Protein AF-A0A317Z674-F1 (afdb_monomer)

Secondary structure (DSSP, 8-state):
-HHHHHHHHTSHHHHHHHHHHHHHHHHHHHHHHHIIIIIHHHHHHHHS-S-SSTT--BTTB-HHHHHHHHHHHHHHHHHHHHHHHHHHHHS-------

Sequence (98 aa):
MLQEFKNFALKGNVLDLAIAVVMGAAFNKIVTSLVENIIMPLIGLLFGEVDFAKNWSMYGIKYGIFIQSIIDFIIIAFALFIFVKIANTVVKPKEEEV

Foldseek 3Di:
DVVVVVVVCPPPVNVVVVCCVVVVVVVVVVLCCCCPVPVVVVCCVVPNDLLVQQPDDDPNRRCSVVVSVVVSVVSSVVSVVVVVVVVCVVPPPPPPPD

Radius of gyration: 21.01 Å; Cα contacts (8 Å, |Δi|>4): 41; chains: 1; bounding box: 53×35×59 Å

InterPro domains:
  IPR001185 Large-conductance mechanosensitive channel [MF_00115] (1-97)
  IPR001185 Large-conductance mechanosensitive channel [PR01264] (4-18)
  IPR001185 Large-conductance mechanosensitive channel [PR01264] (72-80)
  IPR001185 Large-conductance mechanosensitive channel [PR01264] (81-90)
  IPR001185 Large-conductance mechanosensitive channel [TIGR00220] (1-97)
  IPR019823 Large-conductance mechanosensitive channel, conserved site [PS01327] (11-24)
  IPR036019 Large-conductance mechanosensitive channel MscL [G3DSA:1.10.1200.120] (1-93)
  IPR036019 Large-conductance mechanosensitive channel MscL [SSF81330] (10-97)
  IPR037673 Large-conductance mechanosensitive channel/anditomin synthesis protein L [PF01741] (1-95)
  IPR037673 Large-conductance mechanosensitive channel/anditomin synthesis protein L [PTHR30266] (1-55)

pLDDT: mean 84.2, std 9.32, range [44.0, 95.06]

Structure (mmCIF, N/CA/C/O backbone):
data_AF-A0A317Z674-F1
#
_entry.id   AF-A0A317Z674-F1
#
loop_
_atom_site.group_PDB
_atom_site.id
_atom_site.type_symbol
_atom_site.label_atom_id
_atom_site.label_alt_id
_atom_site.label_comp_id
_atom_site.label_asym_id
_atom_site.label_entity_id
_atom_site.label_seq_id
_atom_site.pdbx_PDB_ins_code
_atom_site.Cartn_x
_atom_site.Cartn_y
_atom_site.Cartn_z
_atom_site.occupancy
_atom_site.B_iso_or_equiv
_atom_site.auth_seq_id
_atom_site.auth_comp_id
_atom_site.auth_asym_id
_atom_site.auth_atom_id
_atom_site.pdbx_PDB_model_num
ATOM 1 N N . MET A 1 1 ? 2.398 -9.272 38.661 1.00 74.88 1 MET A N 1
ATOM 2 C CA . MET A 1 1 ? 2.350 -9.712 37.246 1.00 74.88 1 MET A CA 1
ATOM 3 C C . MET A 1 1 ? 1.014 -9.399 36.563 1.00 74.88 1 MET A C 1
ATOM 5 O O . MET A 1 1 ? 0.943 -8.385 35.889 1.00 74.88 1 MET A O 1
ATOM 9 N N . LEU A 1 2 ? -0.066 -10.181 36.735 1.00 81.75 2 LEU A N 1
ATOM 10 C CA . LEU A 1 2 ? -1.351 -9.936 36.033 1.00 81.75 2 LEU A CA 1
ATOM 11 C C . LEU A 1 2 ? -2.038 -8.612 36.424 1.00 81.75 2 LEU A C 1
ATOM 13 O O . LEU A 1 2 ? -2.537 -7.896 35.561 1.00 81.75 2 LEU A O 1
ATOM 17 N N . GLN A 1 3 ? -2.032 -8.255 37.712 1.00 83.44 3 GLN A N 1
ATOM 18 C CA . GLN A 1 3 ? -2.573 -6.972 38.188 1.00 83.44 3 GLN A CA 1
ATOM 19 C C . GLN A 1 3 ? -1.710 -5.774 37.760 1.00 83.44 3 GLN A C 1
ATOM 21 O O . GLN A 1 3 ? -2.247 -4.742 37.377 1.00 83.44 3 GLN A O 1
ATOM 26 N N . GLU A 1 4 ? -0.385 -5.925 37.742 1.00 80.06 4 GLU A N 1
ATOM 27 C CA . GLU A 1 4 ? 0.547 -4.899 37.246 1.00 80.06 4 GLU A CA 1
ATOM 28 C C . GLU A 1 4 ? 0.410 -4.690 35.736 1.00 80.06 4 GLU A C 1
ATOM 30 O O . GLU A 1 4 ? 0.373 -3.553 35.275 1.00 80.06 4 GLU A O 1
ATOM 35 N N . PHE A 1 5 ? 0.258 -5.774 34.971 1.00 79.94 5 PHE A N 1
ATOM 36 C CA . PHE A 1 5 ? -0.007 -5.721 33.538 1.00 79.94 5 PHE A CA 1
ATOM 37 C C . PHE A 1 5 ? -1.354 -5.060 33.243 1.00 79.94 5 PHE A C 1
ATOM 39 O O . PHE A 1 5 ? -1.424 -4.184 32.389 1.00 79.94 5 PHE A O 1
ATOM 46 N N . LYS A 1 6 ? -2.411 -5.409 33.989 1.00 79.38 6 LYS A N 1
ATOM 47 C CA . LYS A 1 6 ? -3.713 -4.738 33.887 1.00 79.38 6 LYS A CA 1
ATOM 48 C C . LYS A 1 6 ? -3.578 -3.238 34.176 1.00 79.38 6 LYS A C 1
ATOM 50 O O . LYS A 1 6 ? -4.050 -2.433 33.387 1.00 79.38 6 LYS A O 1
ATOM 55 N N . ASN A 1 7 ? -2.874 -2.848 35.236 1.00 80.69 7 ASN A N 1
ATOM 56 C CA . ASN A 1 7 ? -2.652 -1.435 35.569 1.00 80.69 7 ASN A CA 1
ATOM 57 C C . ASN A 1 7 ? -1.772 -0.698 34.542 1.00 80.69 7 ASN A C 1
ATOM 59 O O . ASN A 1 7 ? -1.909 0.510 34.372 1.00 80.69 7 ASN A O 1
ATOM 63 N N . PHE A 1 8 ? -0.878 -1.405 33.848 1.00 77.88 8 PHE A N 1
ATOM 64 C CA . PHE A 1 8 ? -0.073 -0.868 32.752 1.00 77.88 8 PHE A CA 1
ATOM 65 C C . PHE A 1 8 ? -0.882 -0.709 31.455 1.00 77.88 8 PHE A C 1
ATOM 67 O O . PHE A 1 8 ? -0.821 0.348 30.833 1.00 77.88 8 PHE A O 1
ATOM 74 N N . ALA A 1 9 ? -1.664 -1.721 31.075 1.00 75.25 9 ALA A N 1
ATOM 75 C CA . ALA A 1 9 ? -2.485 -1.735 29.865 1.00 75.25 9 ALA A CA 1
ATOM 76 C C . ALA A 1 9 ? -3.697 -0.791 29.953 1.00 75.25 9 ALA A C 1
ATOM 78 O O . ALA A 1 9 ? -4.130 -0.252 28.942 1.00 75.25 9 ALA A O 1
ATOM 79 N N . LEU A 1 10 ? -4.221 -0.556 31.161 1.00 77.75 10 LEU A N 1
ATOM 80 C CA . LEU A 1 10 ? -5.296 0.410 31.416 1.00 77.75 10 LEU A CA 1
ATOM 81 C C . LEU A 1 10 ? -4.813 1.869 31.446 1.00 77.75 10 LEU A C 1
ATOM 83 O O . LEU A 1 10 ? -5.622 2.774 31.650 1.00 77.75 10 LEU A O 1
ATOM 87 N N . LYS A 1 11 ? -3.516 2.136 31.241 1.00 77.06 11 LYS A N 1
ATOM 88 C CA . LYS A 1 11 ? -3.052 3.504 30.988 1.00 77.06 11 LYS A CA 1
ATOM 89 C C . LYS A 1 11 ? -3.625 3.941 29.639 1.00 77.06 11 LYS A C 1
ATOM 91 O O . LYS A 1 11 ? -3.235 3.383 28.619 1.00 77.06 11 LYS A O 1
ATOM 96 N N . GLY A 1 12 ? -4.510 4.944 29.630 1.00 76.25 12 GLY A N 1
ATOM 97 C CA . GLY A 1 12 ? -5.204 5.411 28.416 1.00 76.25 12 GLY A CA 1
ATOM 98 C C . GLY A 1 12 ? -4.274 5.638 27.217 1.00 76.25 12 GLY A C 1
ATOM 99 O O . GLY A 1 12 ? -4.541 5.143 26.132 1.00 76.25 12 GLY A O 1
ATOM 100 N N . ASN A 1 13 ? -3.093 6.222 27.450 1.00 84.19 13 ASN A N 1
ATOM 101 C CA . ASN A 1 13 ? -2.075 6.440 26.414 1.00 84.19 13 ASN A CA 1
ATOM 102 C C . ASN A 1 13 ? -1.594 5.144 25.712 1.00 84.19 13 ASN A C 1
ATOM 104 O O . ASN A 1 13 ? -1.263 5.160 24.533 1.00 84.19 13 ASN A O 1
ATOM 108 N N . VAL A 1 14 ? -1.551 4.005 26.414 1.00 85.06 14 VAL A N 1
ATOM 109 C CA . VAL A 1 14 ? -1.131 2.713 25.832 1.00 85.06 14 VAL A CA 1
ATOM 110 C C . VAL A 1 14 ? -2.259 2.095 25.006 1.00 85.06 14 VAL A C 1
ATOM 112 O O . VAL A 1 14 ? -1.995 1.519 23.952 1.00 85.06 14 VAL A O 1
ATOM 115 N N . LEU A 1 15 ? -3.506 2.230 25.463 1.00 86.19 15 LEU A N 1
ATOM 116 C CA . LEU A 1 15 ? -4.676 1.724 24.747 1.00 86.19 15 LEU A CA 1
ATOM 117 C C . LEU A 1 15 ? -4.902 2.490 23.436 1.00 86.19 15 LEU A C 1
ATOM 119 O O . LEU A 1 15 ? -5.060 1.860 22.392 1.00 86.19 15 LEU A O 1
ATOM 123 N N . ASP A 1 16 ? -4.837 3.822 23.471 1.00 89.06 16 ASP A N 1
ATOM 124 C CA . ASP A 1 16 ? -5.006 4.666 22.281 1.00 89.06 16 ASP A CA 1
ATOM 125 C C . ASP A 1 16 ? -3.892 4.416 21.256 1.00 89.06 16 ASP A C 1
ATOM 127 O O . ASP A 1 16 ? -4.153 4.279 20.058 1.00 89.06 16 ASP A O 1
ATOM 131 N N . LEU A 1 17 ? -2.651 4.254 21.730 1.00 92.31 17 LEU A N 1
ATOM 132 C CA . LEU A 1 17 ? -1.521 3.869 20.888 1.00 92.31 17 LEU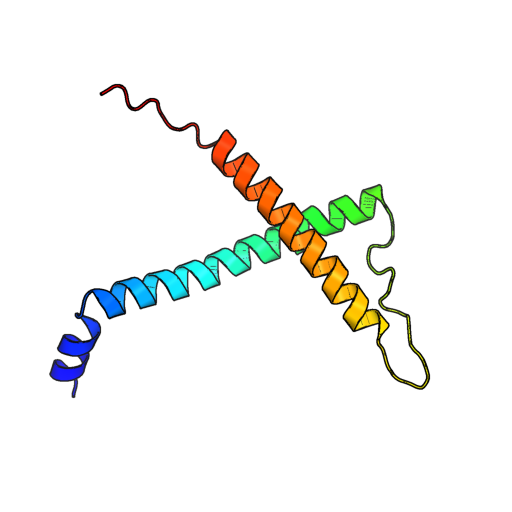 A CA 1
ATOM 133 C C . LEU A 1 17 ? -1.740 2.493 20.241 1.00 92.31 17 LEU A C 1
ATOM 135 O O . LEU A 1 17 ? -1.504 2.331 19.043 1.00 92.31 17 LEU A O 1
ATOM 139 N N . ALA A 1 18 ? -2.207 1.504 21.008 1.00 90.06 18 ALA A N 1
ATOM 140 C CA . ALA A 1 18 ? -2.473 0.165 20.490 1.00 90.06 18 ALA A CA 1
ATOM 141 C C . ALA A 1 18 ? -3.564 0.184 19.407 1.00 90.06 18 ALA A C 1
ATOM 143 O O . ALA A 1 18 ? -3.398 -0.445 18.360 1.00 90.06 18 ALA A O 1
ATOM 144 N N . ILE A 1 19 ? -4.641 0.946 19.619 1.00 93.12 19 ILE A N 1
ATOM 145 C CA . ILE A 1 19 ? -5.716 1.112 18.633 1.00 93.12 19 ILE A CA 1
ATOM 146 C C . ILE A 1 19 ? -5.173 1.784 17.369 1.00 93.12 19 ILE A C 1
ATOM 148 O O . ILE A 1 19 ? -5.406 1.277 16.272 1.00 93.12 19 ILE A O 1
ATOM 152 N N . ALA A 1 20 ? -4.404 2.868 17.498 1.00 93.81 20 ALA A N 1
ATOM 153 C CA . ALA A 1 20 ? -3.830 3.578 16.356 1.00 93.81 20 ALA A CA 1
ATOM 154 C C . ALA A 1 20 ? -2.927 2.677 15.496 1.00 93.81 20 ALA A C 1
ATOM 156 O O . ALA A 1 20 ? -3.036 2.685 14.270 1.00 93.81 20 ALA A O 1
ATOM 15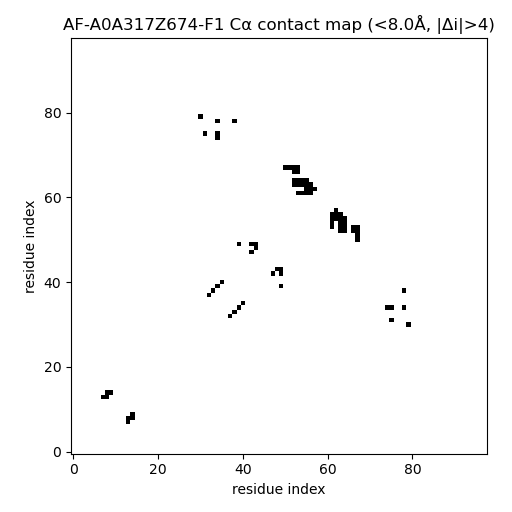7 N N . VAL A 1 21 ? -2.078 1.853 16.119 1.00 94.69 21 VAL A N 1
ATOM 158 C CA . VAL A 1 21 ? -1.191 0.918 15.404 1.00 94.69 21 VAL A CA 1
ATOM 159 C C . VAL A 1 21 ? -1.989 -0.172 14.685 1.00 94.69 21 VAL A C 1
ATOM 161 O O . VAL A 1 21 ? -1.731 -0.450 13.513 1.00 94.69 21 VAL A O 1
ATOM 164 N N . VAL A 1 22 ? -2.979 -0.774 15.353 1.00 94.94 22 VAL A N 1
ATOM 165 C CA . VAL A 1 22 ? -3.811 -1.836 14.759 1.00 94.94 22 VAL A CA 1
ATOM 166 C C . VAL A 1 22 ? -4.650 -1.291 13.603 1.00 94.94 22 VAL A C 1
ATOM 168 O O . VAL A 1 22 ? -4.675 -1.891 12.525 1.00 94.94 22 VAL A O 1
ATOM 171 N N . MET A 1 23 ? -5.291 -0.136 13.795 1.00 95.06 23 MET A N 1
ATOM 172 C CA . MET A 1 23 ? -6.084 0.523 12.756 1.00 95.06 23 MET A CA 1
ATOM 173 C C . MET A 1 23 ? -5.205 0.991 11.596 1.00 95.06 23 MET A C 1
ATOM 175 O O . MET A 1 23 ? -5.591 0.807 10.446 1.00 95.06 23 MET A O 1
ATOM 179 N N . GLY A 1 24 ? -4.004 1.509 11.867 1.00 92.75 24 GLY A N 1
ATOM 180 C CA . GLY A 1 24 ? -3.029 1.876 10.839 1.00 92.75 24 GLY A CA 1
ATOM 181 C C . GLY A 1 24 ? -2.583 0.678 9.998 1.00 92.75 24 GLY A C 1
ATOM 182 O O . GLY A 1 24 ? -2.569 0.755 8.770 1.00 92.75 24 GLY A O 1
ATOM 183 N N . ALA A 1 25 ? -2.297 -0.463 10.631 1.00 93.62 25 ALA A N 1
ATOM 184 C CA . ALA A 1 25 ? -1.934 -1.692 9.926 1.00 93.62 25 ALA A CA 1
ATOM 185 C C . ALA A 1 25 ? -3.091 -2.242 9.071 1.00 93.62 25 ALA A C 1
ATOM 187 O O . ALA A 1 25 ? -2.874 -2.684 7.939 1.00 93.62 25 ALA A O 1
ATOM 188 N N . ALA A 1 26 ? -4.321 -2.209 9.591 1.00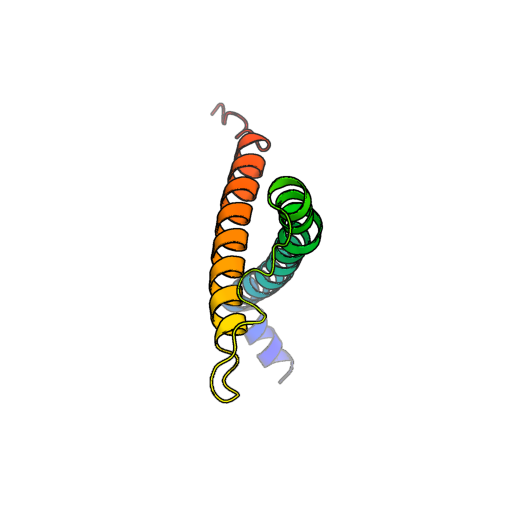 94.44 26 ALA A N 1
ATOM 189 C CA . ALA A 1 26 ? -5.511 -2.615 8.847 1.00 94.44 26 ALA A CA 1
ATOM 190 C C . ALA A 1 26 ? -5.797 -1.669 7.670 1.00 94.44 26 ALA A C 1
ATOM 192 O O . ALA A 1 26 ? -6.040 -2.131 6.556 1.00 94.44 26 ALA A O 1
ATOM 193 N N . PHE A 1 27 ? -5.702 -0.357 7.894 1.00 88.25 27 PHE A N 1
ATOM 194 C CA . PHE A 1 27 ? -5.880 0.661 6.862 1.00 88.25 27 PHE A CA 1
ATOM 195 C C . PHE A 1 27 ? -4.848 0.510 5.744 1.00 88.25 27 PHE A C 1
ATOM 197 O O . PHE A 1 27 ? -5.221 0.511 4.574 1.00 88.25 27 PHE A O 1
ATOM 204 N N . ASN A 1 28 ? -3.577 0.269 6.085 1.00 87.94 28 ASN A N 1
ATOM 205 C CA . ASN A 1 28 ? -2.534 0.021 5.091 1.00 87.94 28 ASN A CA 1
ATOM 206 C C . ASN A 1 28 ? -2.895 -1.147 4.159 1.00 87.94 28 ASN A C 1
ATOM 208 O O . ASN A 1 28 ? -2.733 -1.027 2.953 1.00 87.94 28 ASN A O 1
ATOM 212 N N . LYS A 1 29 ? -3.472 -2.244 4.674 1.00 90.88 29 LYS A N 1
ATOM 213 C CA . LYS A 1 29 ? -3.925 -3.365 3.825 1.00 90.88 29 LYS A CA 1
ATOM 214 C C . LYS A 1 29 ? -5.029 -2.964 2.846 1.00 90.88 29 LYS A C 1
ATOM 216 O O . LYS A 1 29 ? -5.012 -3.414 1.703 1.00 90.88 29 LYS A O 1
ATOM 221 N N . ILE A 1 30 ? -5.981 -2.132 3.278 1.00 89.56 30 ILE A N 1
ATOM 222 C CA . ILE A 1 30 ? -7.060 -1.625 2.412 1.00 89.56 30 ILE A CA 1
ATOM 223 C C . ILE A 1 30 ? -6.463 -0.780 1.285 1.00 89.56 30 ILE A C 1
ATOM 225 O O . ILE A 1 30 ? -6.810 -0.961 0.119 1.00 89.56 30 ILE A O 1
ATOM 229 N N . VAL A 1 31 ? -5.529 0.102 1.635 1.00 86.38 31 VAL A N 1
ATOM 230 C CA . VAL A 1 31 ? -4.820 0.963 0.687 1.00 86.38 31 VAL A CA 1
ATOM 231 C C . VAL A 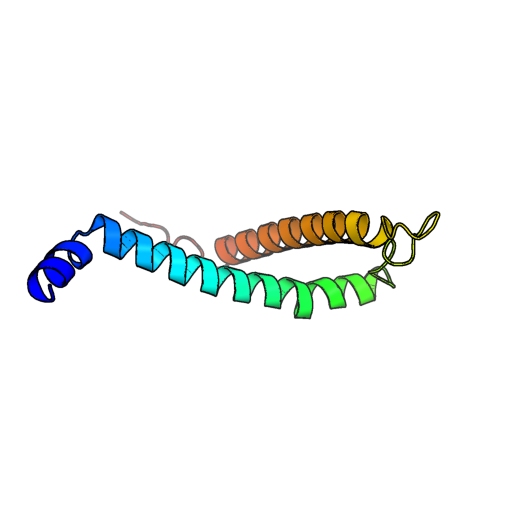1 31 ? -4.022 0.136 -0.315 1.00 86.38 31 VAL A C 1
ATOM 233 O O . VAL A 1 31 ? -4.191 0.317 -1.518 1.00 86.38 31 VAL A O 1
ATOM 236 N N . THR A 1 32 ? -3.197 -0.797 0.162 1.00 88.81 32 THR A N 1
ATOM 237 C CA . THR A 1 32 ? -2.414 -1.695 -0.694 1.00 88.81 32 THR A CA 1
ATOM 238 C C . THR A 1 32 ? -3.327 -2.464 -1.646 1.00 88.81 32 THR A C 1
ATOM 240 O O . THR A 1 32 ? -3.086 -2.462 -2.848 1.00 88.81 32 THR A O 1
ATOM 243 N N . SER A 1 33 ? -4.442 -3.013 -1.151 1.00 91.75 33 SER A N 1
ATOM 244 C CA . SER A 1 33 ? -5.410 -3.724 -1.989 1.00 91.75 33 SER A CA 1
ATOM 245 C C . SER A 1 33 ? -6.044 -2.834 -3.061 1.00 91.75 33 SER A C 1
ATOM 247 O O . SER A 1 33 ? -6.255 -3.298 -4.178 1.00 91.75 33 SER A O 1
ATOM 249 N N . LEU A 1 34 ? -6.378 -1.579 -2.747 1.00 88.94 34 LEU A N 1
ATOM 250 C CA . LEU A 1 34 ? -6.908 -0.631 -3.730 1.00 88.94 34 LEU A CA 1
ATOM 251 C C . LEU A 1 34 ? -5.877 -0.361 -4.828 1.00 88.94 34 LEU A C 1
ATOM 253 O O . LEU A 1 34 ? -6.215 -0.355 -6.011 1.00 88.94 34 LEU A O 1
ATOM 257 N N . VAL A 1 35 ? -4.619 -0.148 -4.449 1.00 85.62 35 VAL A N 1
ATOM 258 C CA . VAL A 1 35 ? -3.581 0.174 -5.425 1.00 85.62 35 VAL A CA 1
ATOM 259 C C . VAL A 1 35 ? -3.259 -1.031 -6.300 1.00 85.62 35 VAL A C 1
ATOM 261 O O . VAL A 1 35 ? -3.336 -0.927 -7.521 1.00 85.62 35 VAL A O 1
ATOM 264 N N . GLU A 1 36 ? -2.968 -2.178 -5.696 1.00 88.50 36 GLU A N 1
ATOM 265 C CA . GLU A 1 36 ? -2.536 -3.378 -6.413 1.00 88.50 36 GLU A CA 1
ATOM 266 C C . GLU A 1 36 ? -3.646 -3.991 -7.269 1.00 88.50 36 GLU A C 1
ATOM 268 O O . GLU A 1 36 ? -3.382 -4.410 -8.393 1.00 88.50 36 GLU A O 1
ATOM 273 N N . ASN A 1 37 ? -4.889 -4.028 -6.771 1.00 90.38 37 ASN A N 1
ATOM 274 C CA . ASN A 1 37 ? -5.969 -4.769 -7.434 1.00 90.38 37 ASN A CA 1
ATOM 275 C C . ASN A 1 37 ? -6.899 -3.898 -8.283 1.00 90.38 37 ASN A C 1
ATOM 277 O O . ASN A 1 37 ? -7.666 -4.437 -9.077 1.00 90.38 37 ASN A O 1
ATOM 281 N N . ILE A 1 38 ? -6.877 -2.572 -8.115 1.00 90.00 38 ILE A N 1
ATOM 282 C CA . ILE A 1 38 ? -7.766 -1.664 -8.855 1.00 90.00 38 ILE A CA 1
ATOM 283 C C . ILE A 1 38 ? -6.941 -0.651 -9.642 1.00 90.00 38 ILE A C 1
ATOM 285 O O . ILE A 1 38 ? -7.057 -0.589 -10.863 1.00 90.00 38 ILE A O 1
ATOM 289 N N . ILE A 1 39 ? -6.074 0.116 -8.981 1.00 87.88 39 ILE A N 1
ATOM 290 C CA . ILE A 1 39 ? -5.365 1.219 -9.644 1.00 87.88 39 ILE A CA 1
ATOM 291 C C . ILE A 1 39 ? -4.316 0.715 -10.638 1.00 87.88 39 ILE A C 1
ATOM 293 O O . ILE A 1 39 ? -4.319 1.168 -11.780 1.00 87.88 39 ILE A O 1
ATOM 297 N N . MET A 1 40 ? -3.451 -0.228 -10.256 1.00 87.81 40 MET A N 1
ATOM 298 C CA . MET A 1 40 ? -2.412 -0.743 -11.155 1.00 87.81 40 MET A CA 1
ATOM 299 C C . MET A 1 40 ? -2.989 -1.428 -12.403 1.00 87.81 40 MET A C 1
ATOM 301 O O . MET A 1 40 ? -2.525 -1.103 -13.494 1.00 87.81 40 MET A O 1
ATOM 305 N N . PRO A 1 41 ? -4.026 -2.288 -12.317 1.00 88.88 41 PRO A N 1
ATOM 306 C CA . PRO A 1 41 ? -4.675 -2.830 -13.509 1.00 88.88 41 PRO A CA 1
ATOM 307 C C . PRO A 1 41 ? -5.290 -1.749 -14.402 1.00 88.88 41 PRO A C 1
ATOM 309 O O . PRO A 1 41 ? -5.152 -1.820 -15.619 1.00 88.88 41 PRO A O 1
ATOM 312 N N . LEU A 1 42 ? -5.924 -0.721 -13.825 1.00 89.12 42 LEU A N 1
ATOM 313 C CA . LEU A 1 42 ? -6.475 0.397 -14.600 1.00 89.12 42 LEU A CA 1
ATOM 314 C C . LEU A 1 42 ? -5.381 1.199 -15.315 1.00 89.12 42 LEU A C 1
ATOM 316 O O . LEU A 1 42 ? -5.536 1.531 -16.488 1.00 89.12 42 LEU A O 1
ATOM 320 N N . ILE A 1 43 ? -4.265 1.478 -14.638 1.00 86.31 43 ILE A N 1
ATOM 321 C CA . ILE A 1 43 ? -3.094 2.117 -15.252 1.00 86.31 43 ILE A CA 1
ATOM 322 C C . ILE A 1 43 ? -2.538 1.221 -16.361 1.00 86.31 43 ILE A C 1
ATOM 324 O O . ILE A 1 43 ? -2.267 1.715 -17.452 1.00 86.31 43 ILE A O 1
ATOM 328 N N . GLY A 1 44 ? -2.432 -0.086 -16.118 1.00 88.44 44 GLY A N 1
ATOM 329 C CA . GLY A 1 44 ? -1.933 -1.045 -17.098 1.00 88.44 44 GLY A CA 1
ATOM 330 C C . GLY A 1 44 ? -2.793 -1.133 -18.358 1.00 88.44 44 GLY A C 1
ATOM 331 O O . GLY A 1 44 ? -2.272 -1.212 -19.468 1.00 88.44 44 GLY A O 1
ATOM 332 N N . LEU A 1 45 ? -4.116 -1.036 -18.211 1.00 88.94 45 LEU A N 1
ATOM 333 C CA . LEU A 1 45 ? -5.040 -0.981 -19.346 1.00 88.94 45 LEU A CA 1
ATOM 334 C C . LEU A 1 45 ? -4.893 0.303 -20.177 1.00 88.94 45 LEU A C 1
ATOM 336 O O . LEU A 1 45 ? -5.125 0.267 -21.383 1.00 88.94 45 LEU A O 1
ATOM 340 N N . LEU A 1 46 ? -4.530 1.429 -19.556 1.00 87.12 46 LEU A N 1
ATOM 341 C 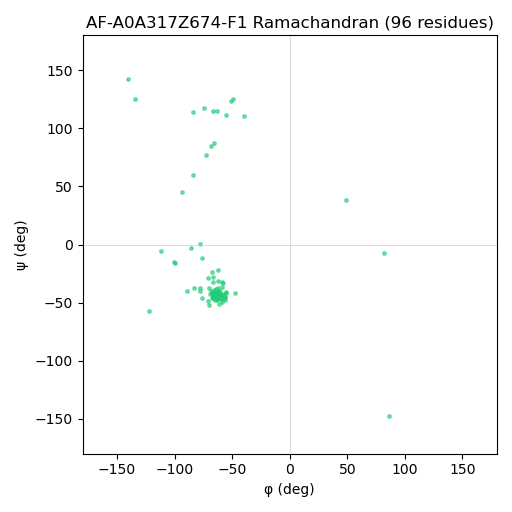CA . LEU A 1 46 ? -4.432 2.731 -20.227 1.00 87.12 46 LEU A CA 1
ATOM 342 C C . LEU A 1 46 ? -3.048 3.007 -20.828 1.00 87.12 46 LEU A C 1
ATOM 344 O O . LEU A 1 46 ? -2.955 3.577 -21.913 1.00 87.12 46 LEU A O 1
ATOM 348 N N . PHE A 1 47 ? -1.984 2.635 -20.117 1.00 82.88 47 PHE A N 1
ATOM 349 C CA . PHE A 1 47 ? -0.599 2.991 -20.443 1.00 82.88 47 PHE A CA 1
ATOM 350 C C . PHE A 1 47 ? 0.254 1.793 -20.884 1.00 82.88 47 PHE A C 1
ATOM 352 O O . PHE A 1 47 ? 1.390 1.987 -21.316 1.00 82.88 47 PHE A O 1
ATOM 359 N N . GLY A 1 48 ? -0.281 0.571 -20.820 1.00 81.06 48 GLY A N 1
ATOM 360 C CA . GLY A 1 48 ? 0.448 -0.649 -21.151 1.00 81.06 48 GLY A CA 1
ATOM 361 C C . GLY A 1 48 ? 1.235 -1.208 -19.964 1.00 81.06 48 GLY A C 1
ATOM 362 O O . GLY A 1 48 ? 0.805 -1.140 -18.818 1.00 81.06 48 GLY A O 1
ATOM 363 N N . GLU A 1 49 ? 2.378 -1.832 -20.232 1.00 78.12 49 GLU A N 1
ATOM 364 C CA . GLU A 1 49 ? 3.140 -2.581 -19.228 1.00 78.12 49 GLU A CA 1
ATOM 365 C C . GLU A 1 49 ? 3.641 -1.678 -18.086 1.00 78.12 49 GLU A C 1
ATOM 367 O O . GLU A 1 49 ? 4.469 -0.809 -18.305 1.00 78.12 49 GLU A O 1
ATOM 372 N N . VAL A 1 50 ? 3.162 -1.892 -16.855 1.00 76.38 50 VAL A N 1
ATOM 373 C CA . VAL A 1 50 ? 3.468 -1.030 -15.690 1.00 76.38 50 VAL A CA 1
ATOM 374 C C . VAL A 1 50 ? 4.880 -1.272 -15.117 1.00 76.38 50 VAL A C 1
ATOM 376 O O . VAL A 1 50 ? 5.377 -0.483 -14.318 1.00 76.38 50 VAL A O 1
ATOM 379 N N . ASP A 1 51 ? 5.552 -2.342 -15.553 1.00 79.81 51 ASP A N 1
ATOM 380 C CA . ASP A 1 51 ? 6.847 -2.833 -15.052 1.00 79.81 51 ASP A CA 1
ATOM 381 C C . ASP A 1 51 ? 8.053 -2.283 -15.856 1.00 79.81 51 ASP A C 1
ATOM 383 O O . ASP A 1 51 ? 8.991 -3.008 -16.202 1.00 79.81 51 ASP A O 1
ATOM 387 N N . PHE A 1 52 ? 8.060 -0.979 -16.150 1.00 77.44 52 PHE A N 1
ATOM 388 C CA . PHE A 1 52 ? 9.008 -0.349 -17.086 1.00 77.44 52 PHE A CA 1
ATOM 389 C C . PHE A 1 52 ? 10.493 -0.519 -16.720 1.00 77.44 52 PHE A C 1
ATOM 391 O O . PHE A 1 52 ? 11.342 -0.652 -17.604 1.00 77.44 52 PHE A O 1
ATOM 398 N N . ALA A 1 53 ? 10.829 -0.491 -15.426 1.00 81.25 53 ALA A N 1
ATOM 399 C CA . ALA A 1 53 ? 12.220 -0.505 -14.969 1.00 81.25 53 ALA A CA 1
ATOM 400 C C . ALA A 1 53 ? 12.694 -1.889 -14.504 1.00 81.25 53 ALA A C 1
ATOM 402 O O . ALA A 1 53 ? 13.895 -2.118 -14.385 1.00 81.25 53 ALA A O 1
ATOM 403 N N . LYS A 1 54 ? 11.788 -2.842 -14.26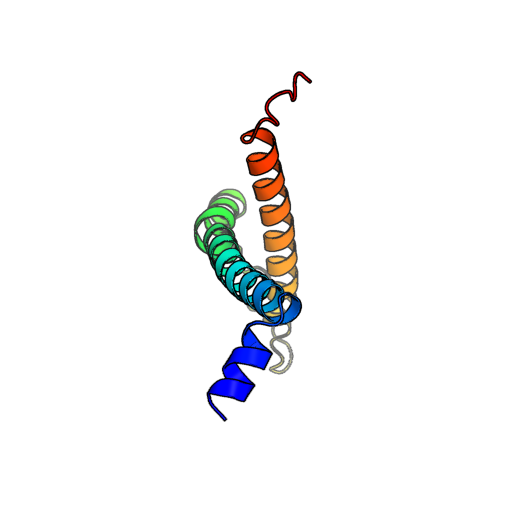0 1.00 80.25 54 LYS A N 1
ATOM 404 C CA . LYS A 1 54 ? 12.063 -4.090 -13.521 1.00 80.25 54 LYS A CA 1
ATOM 405 C C . LYS A 1 54 ? 13.172 -4.959 -14.125 1.00 80.25 54 LYS A C 1
ATOM 407 O O . LYS A 1 54 ? 13.919 -5.607 -13.392 1.00 80.25 54 LYS A O 1
ATOM 412 N N . ASN A 1 55 ? 13.303 -4.941 -15.451 1.00 82.31 55 ASN A N 1
ATOM 413 C CA . ASN A 1 55 ? 14.274 -5.750 -16.194 1.00 82.31 55 ASN A CA 1
ATOM 414 C C . ASN A 1 55 ? 15.660 -5.096 -16.316 1.00 82.31 55 ASN A C 1
ATOM 416 O O . ASN A 1 55 ? 16.587 -5.705 -16.855 1.00 82.31 55 ASN A O 1
ATOM 420 N N . TRP A 1 56 ? 15.835 -3.870 -15.818 1.00 85.44 56 TRP A N 1
ATOM 421 C CA . TRP A 1 56 ? 17.109 -3.171 -15.912 1.00 85.44 56 TRP A CA 1
ATOM 422 C C . TRP A 1 56 ? 18.112 -3.760 -14.925 1.00 85.44 56 TRP A C 1
ATOM 424 O O . TRP A 1 56 ? 17.936 -3.732 -13.701 1.00 85.44 56 TRP A O 1
ATOM 434 N N . SER A 1 57 ? 19.188 -4.309 -15.480 1.00 87.38 57 SER A N 1
ATOM 435 C CA . SER A 1 57 ? 20.301 -4.835 -14.709 1.00 87.38 57 SER A CA 1
ATOM 436 C C . SER A 1 57 ? 21.624 -4.503 -15.383 1.00 87.38 57 SER A C 1
ATOM 438 O O . SER A 1 57 ? 21.735 -4.509 -16.607 1.00 87.38 57 SER A O 1
ATOM 440 N N . MET A 1 58 ? 22.628 -4.189 -14.570 1.00 82.31 58 MET A N 1
ATOM 441 C CA . MET A 1 58 ? 23.984 -3.892 -15.024 1.00 82.31 58 MET A CA 1
ATOM 442 C C . MET A 1 58 ? 24.952 -4.653 -14.124 1.00 82.31 58 MET A C 1
ATOM 444 O O . MET A 1 58 ? 24.874 -4.544 -12.903 1.00 82.31 58 MET A O 1
ATOM 448 N N . TYR A 1 59 ? 25.828 -5.466 -14.722 1.00 84.94 59 TYR A N 1
ATOM 449 C CA . TYR A 1 59 ? 26.808 -6.297 -14.006 1.00 84.94 59 TYR A CA 1
ATOM 450 C C . TYR A 1 59 ? 26.208 -7.114 -12.840 1.00 84.94 59 TYR A C 1
ATOM 452 O O . TYR A 1 59 ? 26.806 -7.239 -11.777 1.00 84.94 59 TYR A O 1
ATOM 460 N N . GLY A 1 60 ? 24.993 -7.649 -13.019 1.00 84.25 60 GLY A N 1
ATOM 461 C CA . GLY A 1 60 ? 24.286 -8.433 -11.995 1.00 84.25 60 GLY A CA 1
ATOM 462 C C . GLY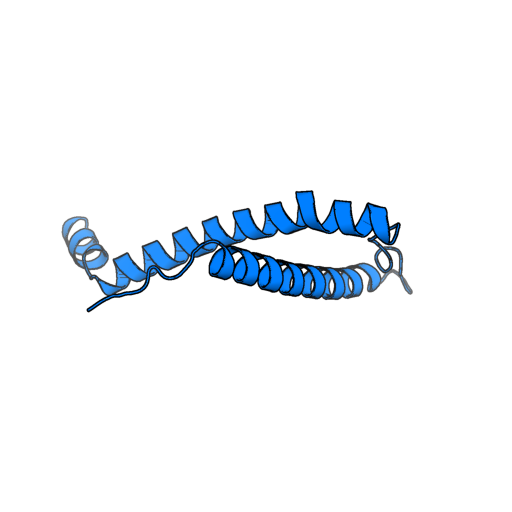 A 1 60 ? 23.539 -7.609 -10.937 1.00 84.25 60 GLY A C 1
ATOM 463 O O . GLY A 1 60 ? 22.759 -8.173 -10.169 1.00 84.25 60 GLY A O 1
ATOM 464 N N . ILE A 1 61 ? 23.693 -6.283 -10.923 1.00 88.81 61 ILE A N 1
ATOM 465 C CA . ILE A 1 61 ? 22.952 -5.380 -10.038 1.00 88.81 61 ILE A CA 1
ATOM 466 C C . ILE A 1 61 ? 21.598 -5.067 -10.679 1.00 88.81 61 ILE A C 1
ATOM 468 O O . ILE A 1 61 ? 21.528 -4.410 -11.718 1.00 88.81 61 ILE A O 1
ATOM 472 N N . LYS A 1 62 ? 20.507 -5.520 -10.051 1.00 90.94 62 LYS A N 1
ATOM 473 C CA . LYS A 1 62 ? 19.117 -5.277 -10.485 1.00 90.94 62 LYS A CA 1
ATOM 474 C C . LYS A 1 62 ? 18.588 -3.932 -9.976 1.00 90.94 62 LYS A C 1
ATOM 476 O O . LYS A 1 62 ? 17.602 -3.878 -9.243 1.00 90.94 62 LYS A O 1
ATOM 481 N N . TYR A 1 63 ? 19.249 -2.840 -10.349 1.00 90.00 63 TYR A N 1
ATOM 482 C CA . TYR A 1 63 ? 18.829 -1.485 -9.961 1.00 90.00 63 TYR A CA 1
ATOM 483 C C . TYR A 1 63 ? 17.440 -1.119 -10.513 1.00 90.00 63 TYR A C 1
ATOM 485 O O . TYR A 1 63 ? 16.749 -0.280 -9.941 1.00 90.00 63 TYR A O 1
ATOM 493 N N . GLY A 1 64 ? 17.002 -1.800 -11.574 1.00 89.44 64 GLY A N 1
ATOM 494 C CA . GLY A 1 64 ? 15.666 -1.683 -12.133 1.00 89.44 64 GLY A CA 1
ATOM 495 C C . GLY A 1 64 ? 14.530 -1.930 -11.143 1.00 89.44 64 GLY A C 1
ATOM 496 O O . GLY A 1 64 ? 13.572 -1.166 -11.107 1.00 89.44 64 GLY A O 1
ATOM 497 N N . ILE A 1 65 ? 14.666 -2.938 -10.274 1.00 90.31 65 ILE A N 1
ATOM 498 C CA . ILE A 1 65 ? 13.678 -3.230 -9.218 1.00 90.31 65 ILE A CA 1
ATOM 499 C C . ILE A 1 65 ? 13.587 -2.080 -8.212 1.00 90.31 65 ILE A C 1
ATOM 501 O O . ILE A 1 65 ? 12.501 -1.736 -7.754 1.00 90.31 65 ILE A O 1
ATOM 505 N N . PHE A 1 66 ? 14.719 -1.464 -7.876 1.00 90.31 66 PHE A N 1
ATOM 506 C CA . PHE A 1 66 ? 14.731 -0.330 -6.962 1.00 90.31 66 PHE A CA 1
ATOM 507 C C . PHE A 1 66 ? 14.038 0.890 -7.580 1.00 90.31 66 PHE A C 1
ATOM 509 O O . PHE A 1 66 ? 13.178 1.491 -6.940 1.00 90.31 66 PHE A O 1
ATOM 516 N N . ILE A 1 67 ? 14.336 1.214 -8.841 1.00 90.62 67 ILE A N 1
ATOM 517 C CA . ILE A 1 67 ? 13.662 2.308 -9.556 1.00 90.62 67 ILE A CA 1
ATOM 518 C C . ILE A 1 67 ? 12.160 2.030 -9.679 1.00 90.62 67 ILE A C 1
ATOM 520 O O . ILE A 1 67 ? 11.360 2.925 -9.414 1.00 90.62 67 ILE A O 1
ATOM 524 N N . GLN A 1 68 ? 11.778 0.792 -10.003 1.00 90.19 68 GLN A N 1
ATOM 525 C CA . GLN A 1 68 ? 10.378 0.378 -10.041 1.00 90.19 68 GLN A CA 1
ATOM 526 C C . GLN A 1 68 ? 9.691 0.636 -8.693 1.00 90.19 68 GLN A C 1
ATOM 528 O O . GLN A 1 68 ? 8.642 1.262 -8.669 1.00 90.19 68 GLN A O 1
ATOM 533 N N . SER A 1 69 ? 10.327 0.291 -7.567 1.00 90.50 69 SER A N 1
ATOM 534 C CA . SER A 1 69 ? 9.743 0.534 -6.238 1.00 90.50 69 SER A CA 1
ATOM 535 C C . SER A 1 69 ? 9.516 2.019 -5.923 1.00 90.50 69 SER A C 1
ATOM 537 O O . SER A 1 69 ? 8.562 2.365 -5.228 1.00 90.50 69 SER A O 1
ATOM 539 N N . ILE A 1 70 ? 10.355 2.914 -6.459 1.00 91.75 70 ILE A N 1
ATOM 540 C CA . ILE A 1 70 ? 10.160 4.366 -6.331 1.00 91.75 70 ILE A CA 1
ATOM 541 C C . ILE A 1 70 ? 8.942 4.805 -7.152 1.00 91.75 70 ILE A C 1
ATOM 543 O O . ILE A 1 70 ? 8.135 5.602 -6.673 1.00 91.75 70 ILE A O 1
ATOM 547 N N . ILE A 1 71 ? 8.792 4.280 -8.370 1.00 88.50 71 ILE A N 1
ATOM 548 C CA . ILE A 1 71 ? 7.638 4.557 -9.236 1.00 88.50 71 ILE A CA 1
ATOM 549 C C . ILE A 1 71 ? 6.352 4.041 -8.579 1.00 88.50 71 ILE A C 1
ATOM 551 O O . ILE A 1 71 ? 5.391 4.800 -8.449 1.00 88.50 71 ILE A O 1
ATOM 555 N N . ASP A 1 72 ? 6.356 2.802 -8.086 1.00 87.25 72 ASP A N 1
ATOM 556 C CA . ASP A 1 72 ? 5.223 2.192 -7.387 1.00 87.25 72 ASP A CA 1
ATOM 557 C C . ASP A 1 72 ? 4.828 3.022 -6.157 1.00 87.25 72 ASP A C 1
ATOM 559 O O . ASP A 1 72 ? 3.648 3.294 -5.939 1.00 87.25 72 ASP A O 1
ATOM 563 N N . PHE A 1 73 ? 5.806 3.511 -5.385 1.00 88.62 73 PHE A N 1
ATOM 564 C CA . PHE A 1 73 ? 5.556 4.395 -4.246 1.00 88.62 73 PHE A CA 1
ATOM 565 C C . PHE A 1 73 ? 4.869 5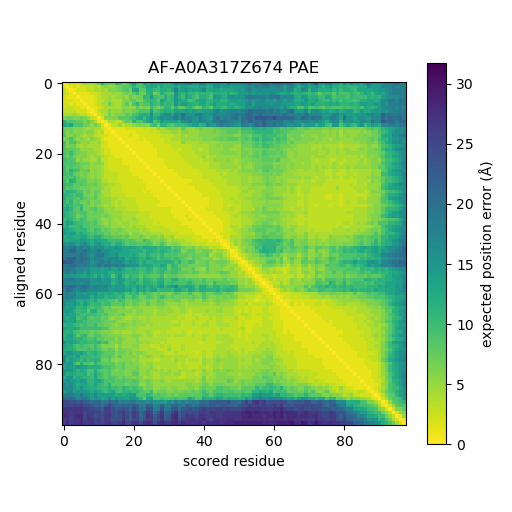.705 -4.659 1.00 88.62 73 PHE A C 1
ATOM 567 O O . PHE A 1 73 ? 3.917 6.133 -4.001 1.00 88.62 73 PHE A O 1
ATOM 574 N N . ILE A 1 74 ? 5.306 6.331 -5.757 1.00 90.56 74 ILE A N 1
ATOM 575 C CA . ILE A 1 74 ? 4.676 7.549 -6.292 1.00 90.56 74 ILE A CA 1
ATOM 576 C C . ILE A 1 74 ? 3.231 7.263 -6.724 1.00 90.56 74 ILE A C 1
ATOM 578 O O . ILE A 1 74 ? 2.334 8.050 -6.411 1.00 90.56 74 ILE A O 1
ATOM 582 N N . ILE A 1 75 ? 2.986 6.129 -7.387 1.00 87.19 75 ILE A N 1
ATOM 583 C CA . ILE A 1 75 ? 1.640 5.704 -7.800 1.00 87.19 75 ILE A CA 1
ATOM 584 C C . ILE A 1 75 ? 0.753 5.468 -6.573 1.00 87.19 75 ILE A C 1
ATOM 586 O O . ILE A 1 75 ? -0.370 5.971 -6.535 1.00 87.19 75 ILE A O 1
ATOM 590 N N . ILE A 1 76 ? 1.251 4.766 -5.550 1.00 87.06 76 ILE A N 1
ATOM 591 C CA . ILE A 1 76 ? 0.530 4.521 -4.292 1.00 87.06 76 ILE A CA 1
ATOM 592 C C . ILE A 1 76 ? 0.182 5.844 -3.605 1.00 87.06 76 ILE A C 1
ATOM 594 O O . ILE A 1 76 ? -0.966 6.040 -3.203 1.00 87.06 76 ILE A O 1
ATOM 598 N N . ALA A 1 77 ? 1.137 6.771 -3.493 1.00 90.06 77 ALA A N 1
ATOM 599 C CA . ALA A 1 77 ? 0.914 8.076 -2.877 1.00 90.06 77 ALA A CA 1
ATOM 600 C C . ALA A 1 77 ? -0.147 8.895 -3.634 1.00 90.06 77 ALA A C 1
ATOM 602 O O . ALA A 1 77 ? -1.036 9.492 -3.021 1.00 90.06 77 ALA A O 1
ATOM 603 N N . PHE A 1 78 ? -0.097 8.886 -4.967 1.00 89.62 78 PHE A N 1
ATOM 604 C CA . PHE A 1 78 ? -1.082 9.568 -5.803 1.00 89.62 78 PHE A CA 1
ATOM 605 C C . PHE A 1 78 ? -2.474 8.922 -5.716 1.00 89.62 78 PHE A C 1
ATOM 607 O O . PHE A 1 78 ? -3.484 9.618 -5.583 1.00 89.62 78 PHE A O 1
ATOM 614 N N . ALA A 1 79 ? -2.538 7.592 -5.721 1.00 85.31 79 ALA A N 1
ATOM 615 C CA . ALA A 1 79 ? -3.775 6.841 -5.547 1.00 85.31 79 ALA A CA 1
ATOM 616 C C . ALA A 1 79 ? -4.418 7.105 -4.180 1.00 85.31 79 ALA A C 1
ATOM 618 O O . ALA A 1 79 ? -5.623 7.346 -4.101 1.00 85.31 79 ALA A O 1
ATOM 619 N N . LEU A 1 80 ? -3.613 7.127 -3.114 1.00 86.62 80 LEU A N 1
ATOM 620 C CA . LEU A 1 80 ? -4.037 7.502 -1.767 1.00 86.62 80 LEU A CA 1
ATOM 621 C C . LEU A 1 80 ? -4.636 8.903 -1.731 1.00 86.62 80 LEU A C 1
ATOM 623 O O . LEU A 1 80 ? -5.699 9.104 -1.147 1.00 86.62 80 LEU A O 1
ATOM 627 N N . PHE A 1 81 ? -3.982 9.863 -2.380 1.00 88.44 81 PHE A N 1
ATOM 628 C CA . PHE A 1 81 ? -4.479 11.230 -2.465 1.00 88.44 81 PHE A CA 1
ATOM 629 C C . PHE A 1 81 ? -5.857 11.293 -3.140 1.00 88.44 81 PHE A C 1
ATOM 631 O O . PHE A 1 81 ? -6.771 11.928 -2.611 1.00 88.44 81 PHE A O 1
ATOM 638 N N . ILE A 1 82 ? -6.039 10.597 -4.268 1.00 87.38 82 ILE A N 1
ATOM 639 C CA . ILE A 1 82 ? -7.340 10.513 -4.949 1.00 87.38 82 ILE A CA 1
ATOM 640 C C . ILE A 1 82 ? -8.376 9.824 -4.059 1.00 87.38 82 ILE A C 1
ATOM 642 O O . ILE A 1 82 ? -9.485 10.337 -3.921 1.00 87.38 82 ILE A O 1
ATOM 646 N N . PHE A 1 83 ? -8.029 8.698 -3.437 1.00 83.81 83 PHE A N 1
ATOM 647 C CA . PHE A 1 83 ? -8.935 7.953 -2.566 1.00 83.81 83 PHE A CA 1
ATOM 648 C C . PHE A 1 83 ? -9.425 8.808 -1.397 1.00 83.81 83 PHE A C 1
ATOM 650 O O . PHE A 1 83 ? -10.630 8.919 -1.183 1.00 83.81 83 PHE A O 1
ATOM 657 N N . VAL A 1 84 ? -8.508 9.470 -0.687 1.00 85.38 84 VAL A N 1
ATOM 658 C CA . VAL A 1 84 ? -8.840 10.374 0.422 1.00 85.38 84 VAL A CA 1
ATOM 659 C C . VAL A 1 84 ? -9.685 11.544 -0.074 1.00 85.38 84 VAL A C 1
ATOM 661 O O . VAL A 1 84 ? -10.672 11.898 0.565 1.00 85.38 84 VAL A O 1
ATOM 664 N N . LYS A 1 85 ? -9.362 12.119 -1.238 1.00 85.38 85 LYS A N 1
ATOM 665 C CA . LYS A 1 85 ? -10.153 13.204 -1.830 1.00 85.38 85 LYS A CA 1
ATOM 666 C C . LYS A 1 85 ? -11.581 12.761 -2.158 1.00 85.38 85 LYS A C 1
ATOM 668 O O . LYS A 1 85 ? -12.519 13.491 -1.846 1.00 85.38 85 LYS A O 1
ATOM 673 N N . ILE A 1 86 ? -11.762 11.582 -2.756 1.00 85.88 86 ILE A N 1
ATOM 674 C CA . ILE A 1 86 ? -13.087 11.018 -3.056 1.00 85.88 86 ILE A CA 1
ATOM 675 C C . ILE A 1 86 ? -13.837 10.729 -1.759 1.00 85.88 86 ILE A C 1
ATOM 677 O O . ILE A 1 86 ? -14.981 11.153 -1.627 1.00 85.88 86 ILE A O 1
ATOM 681 N N . ALA A 1 87 ? -13.193 10.077 -0.790 1.00 85.69 87 ALA A N 1
ATOM 682 C CA . ALA A 1 87 ? -13.784 9.793 0.511 1.00 85.69 87 ALA A CA 1
ATOM 683 C C . ALA A 1 87 ? -14.261 11.084 1.193 1.00 85.69 87 ALA A C 1
ATOM 685 O O . ALA A 1 87 ? -15.424 11.164 1.568 1.00 85.69 87 ALA A O 1
ATOM 686 N N . ASN A 1 88 ? -13.430 12.129 1.237 1.00 86.81 88 ASN A N 1
ATOM 687 C CA . ASN A 1 88 ? -13.791 13.438 1.794 1.00 86.81 88 ASN A CA 1
ATOM 688 C C . ASN A 1 88 ? -14.861 14.186 0.979 1.00 86.81 88 ASN A C 1
ATOM 690 O O . ASN A 1 88 ? -15.528 15.063 1.512 1.00 86.81 88 ASN A O 1
ATOM 694 N N . THR A 1 89 ? -15.022 13.884 -0.313 1.00 83.69 89 THR A N 1
ATOM 695 C CA . THR A 1 89 ? -16.069 14.497 -1.151 1.00 83.69 89 THR A CA 1
ATOM 696 C C . THR A 1 89 ? -17.413 13.778 -0.983 1.00 83.69 89 THR A C 1
ATOM 698 O O . THR A 1 89 ? -18.466 14.414 -0.989 1.00 83.69 89 THR A O 1
ATOM 701 N N . VAL A 1 90 ? -17.394 12.448 -0.844 1.00 84.50 90 VAL A N 1
ATOM 702 C CA . VAL A 1 90 ? -18.589 11.601 -0.665 1.00 84.50 90 VAL A CA 1
ATOM 703 C C . VAL A 1 90 ? -19.100 11.670 0.769 1.00 84.50 90 VAL A C 1
ATOM 705 O O . VAL A 1 90 ? -20.310 11.760 0.993 1.00 84.50 90 VAL A O 1
ATOM 708 N N . VAL A 1 91 ? -18.186 11.686 1.739 1.00 79.44 91 VAL A N 1
ATOM 709 C CA . VAL A 1 91 ? -18.470 12.097 3.110 1.00 79.44 91 VAL A CA 1
ATOM 710 C C . VAL A 1 91 ? -18.631 13.610 3.073 1.00 79.44 91 VAL A C 1
ATOM 712 O O . VAL A 1 91 ? -17.728 14.355 3.434 1.00 79.44 91 VAL A O 1
ATOM 715 N N . LYS A 1 92 ? -19.787 14.078 2.588 1.00 67.81 92 LYS A N 1
ATOM 716 C CA . LYS A 1 92 ? -20.190 15.465 2.808 1.00 67.81 92 LYS A CA 1
ATOM 717 C C . LYS A 1 92 ? -20.021 15.720 4.307 1.00 67.81 92 LYS A C 1
ATOM 719 O O . LYS A 1 92 ? -20.611 14.955 5.080 1.00 67.81 92 LYS A O 1
ATOM 724 N N . PRO A 1 93 ? -19.263 16.740 4.745 1.00 60.22 93 PRO A N 1
ATOM 725 C CA . PRO A 1 93 ? -19.506 17.262 6.073 1.00 60.22 93 PRO A CA 1
ATOM 726 C C . PRO A 1 93 ? -20.990 17.616 6.059 1.00 60.22 93 PRO A C 1
ATOM 728 O O . PRO A 1 93 ? -21.425 18.450 5.264 1.00 60.22 93 PRO A O 1
ATOM 731 N N . LYS A 1 94 ? -21.801 16.875 6.824 1.00 58.28 94 LYS A N 1
ATOM 732 C CA . LYS A 1 94 ? -23.118 17.385 7.179 1.00 58.28 94 LYS A CA 1
ATOM 733 C C . LYS A 1 94 ? -22.830 18.768 7.729 1.00 58.28 94 LYS A C 1
ATOM 735 O O . LYS A 1 94 ? -21.976 18.883 8.604 1.00 58.28 94 LYS A O 1
ATOM 740 N N . GLU A 1 95 ? -23.457 19.772 7.131 1.00 58.09 95 GLU A N 1
ATOM 741 C CA . GLU A 1 95 ? -23.580 21.085 7.736 1.00 58.09 95 GLU A CA 1
ATOM 742 C C . GLU A 1 95 ? -23.843 20.854 9.223 1.00 58.09 95 GLU A C 1
ATOM 744 O O . GLU A 1 95 ? -24.867 20.284 9.606 1.00 58.09 95 GLU A O 1
ATOM 749 N N . GLU A 1 96 ? -22.865 21.197 10.057 1.00 52.25 96 GLU A N 1
ATOM 750 C CA . GLU A 1 96 ? -23.168 21.548 11.429 1.00 52.25 96 GLU A CA 1
ATOM 751 C C . GLU A 1 96 ? -23.914 22.877 11.315 1.00 52.25 96 GLU A C 1
ATOM 753 O O . GLU A 1 96 ? -23.328 23.954 11.342 1.00 52.25 96 GLU A O 1
ATOM 758 N N . GLU A 1 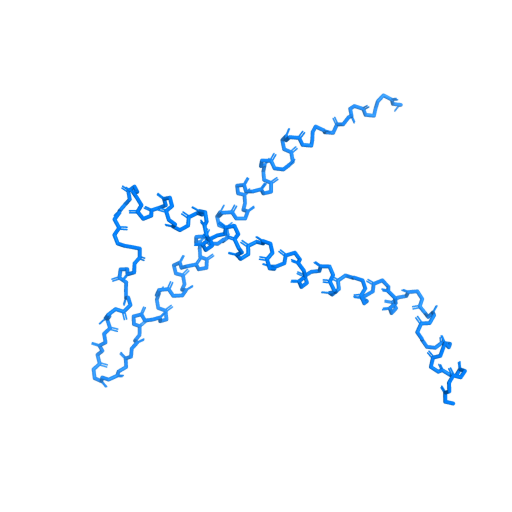97 ? -25.225 22.790 11.086 1.00 51.59 97 GLU A N 1
ATOM 759 C CA . GLU A 1 97 ? -26.145 23.784 11.619 1.00 51.59 97 GLU A CA 1
ATOM 760 C C . GLU A 1 97 ? -26.102 23.648 13.146 1.00 51.59 97 GLU A C 1
ATOM 762 O O . GLU A 1 97 ? -26.887 22.890 13.719 1.00 51.59 97 GLU A O 1
ATOM 767 N N . VAL A 1 98 ? -25.157 24.346 13.787 1.00 44.00 98 VAL A N 1
ATOM 768 C CA . VAL A 1 98 ? -25.317 24.938 15.127 1.00 44.00 98 VAL A CA 1
ATOM 769 C C . VAL A 1 98 ? -24.567 26.264 15.179 1.00 44.00 98 VAL A C 1
ATOM 771 O O . VAL A 1 98 ? -23.333 26.256 14.982 1.00 44.00 98 VAL A O 1
#

Solvent-accessible surface area (backbone atoms only — not comparable to full-atom values): 5602 Å² total; per-residue (Å²): 105,73,68,54,48,50,63,54,55,67,34,64,73,53,44,54,50,51,50,51,54,53,51,49,56,53,48,48,52,54,52,51,49,45,37,66,73,47,49,48,55,53,48,29,75,75,75,40,80,82,68,79,35,51,82,42,61,58,96,86,45,58,58,14,46,57,54,36,50,54,52,52,49,52,51,45,53,51,49,48,52,51,50,51,52,49,51,58,61,72,52,57,78,71,77,78,86,121

Organism: Staphylococcus pseudintermedius (NCBI:txid283734)

Mean predicted aligned error: 8.22 Å